Protein AF-A0A3L7TIG2-F1 (afdb_monomer_lite)

Radius of gyration: 18.58 Å; chains: 1; bounding box: 36×24×50 Å

Sequence (73 aa):
MRLQASTRRILTKLQHLRLTTLNEDTNRGGRIWINRATCSRVAFIEAGKSFTIAMTPQIMKDVESVSEYLKVA

Structure (mmCIF, N/CA/C/O backbone):
data_AF-A0A3L7TIG2-F1
#
_entry.id   AF-A0A3L7TIG2-F1
#
loop_
_atom_site.group_PDB
_atom_site.id
_atom_site.type_symbol
_atom_site.label_atom_id
_atom_site.label_alt_id
_atom_site.label_comp_id
_atom_site.label_asym_id
_atom_site.label_entity_id
_atom_site.label_seq_id
_atom_site.pdbx_PDB_ins_code
_atom_site.Cartn_x
_atom_site.Cartn_y
_atom_site.Cartn_z
_atom_site.occupancy
_atom_site.B_iso_or_equiv
_atom_site.auth_seq_id
_atom_site.auth_comp_id
_atom_site.auth_asym_id
_atom_site.auth_atom_id
_atom_site.pdbx_PDB_model_num
ATOM 1 N N . MET A 1 1 ? -4.871 2.843 5.277 1.00 57.66 1 MET A N 1
ATOM 2 C CA . MET A 1 1 ? -3.856 1.753 5.262 1.00 57.66 1 MET A CA 1
ATOM 3 C C . MET A 1 1 ? -2.450 2.139 5.742 1.00 57.66 1 MET A C 1
ATOM 5 O O . MET A 1 1 ? -1.625 1.246 5.881 1.00 57.66 1 MET A O 1
ATOM 9 N N . ARG A 1 2 ? -2.144 3.417 6.041 1.00 60.06 2 ARG A N 1
ATOM 10 C CA . ARG A 1 2 ? -0.810 3.826 6.545 1.00 60.06 2 ARG A CA 1
ATOM 11 C C . ARG A 1 2 ? -0.378 3.100 7.829 1.00 60.06 2 ARG A C 1
ATOM 13 O O . ARG A 1 2 ? 0.814 2.911 8.037 1.00 60.06 2 ARG A O 1
ATOM 20 N N . LEU A 1 3 ? -1.351 2.683 8.639 1.00 69.06 3 LEU A N 1
ATOM 21 C CA . LEU A 1 3 ? -1.141 2.001 9.916 1.00 69.06 3 LEU A CA 1
ATOM 22 C C . LEU A 1 3 ? -0.841 0.498 9.779 1.00 69.06 3 LEU A C 1
ATOM 24 O O . LEU A 1 3 ? -0.354 -0.110 10.724 1.00 69.06 3 LEU A O 1
ATOM 28 N N . GLN A 1 4 ? -1.079 -0.114 8.612 1.00 77.88 4 GLN A N 1
ATOM 29 C CA . GLN A 1 4 ? -0.780 -1.529 8.399 1.00 77.88 4 GLN A CA 1
ATOM 30 C C . GLN A 1 4 ? 0.627 -1.684 7.806 1.00 77.88 4 GLN A C 1
ATOM 32 O O . GLN A 1 4 ? 0.858 -1.420 6.621 1.00 77.88 4 GLN A O 1
ATOM 37 N N . ALA A 1 5 ? 1.576 -2.127 8.633 1.00 81.56 5 ALA A N 1
ATOM 38 C CA . ALA A 1 5 ? 2.990 -2.207 8.263 1.00 81.56 5 ALA A CA 1
ATOM 39 C C . ALA A 1 5 ? 3.255 -3.109 7.042 1.00 81.56 5 ALA A C 1
ATOM 41 O O . ALA A 1 5 ? 4.056 -2.746 6.180 1.00 81.56 5 ALA A O 1
ATOM 42 N N . SER A 1 6 ? 2.566 -4.251 6.932 1.00 82.88 6 SER A N 1
ATOM 43 C CA . SER A 1 6 ? 2.705 -5.176 5.797 1.00 82.88 6 SER A CA 1
ATOM 44 C C . SER A 1 6 ? 2.311 -4.519 4.471 1.00 82.88 6 SER A C 1
ATOM 46 O O . SER A 1 6 ? 3.095 -4.515 3.523 1.00 82.88 6 SER A O 1
ATOM 48 N N . THR A 1 7 ? 1.150 -3.868 4.428 1.00 83.94 7 THR A N 1
ATOM 49 C CA . THR A 1 7 ? 0.663 -3.156 3.240 1.00 83.94 7 THR A CA 1
ATOM 50 C C . THR A 1 7 ? 1.554 -1.979 2.869 1.00 83.94 7 THR A C 1
ATOM 52 O O . THR A 1 7 ? 1.846 -1.779 1.691 1.00 83.94 7 THR A O 1
ATOM 55 N N . ARG A 1 8 ? 2.072 -1.234 3.854 1.00 86.38 8 ARG A N 1
ATOM 56 C CA . ARG A 1 8 ? 3.032 -0.151 3.598 1.00 86.38 8 ARG A CA 1
ATOM 57 C C . ARG A 1 8 ? 4.301 -0.668 2.916 1.00 86.38 8 ARG A C 1
ATOM 59 O O . ARG A 1 8 ? 4.728 -0.074 1.931 1.00 86.38 8 ARG A O 1
ATOM 66 N N . ARG A 1 9 ? 4.870 -1.782 3.392 1.00 89.50 9 ARG A N 1
ATOM 67 C CA . ARG A 1 9 ? 6.057 -2.407 2.776 1.00 89.50 9 ARG A CA 1
ATOM 68 C C . ARG A 1 9 ? 5.796 -2.793 1.320 1.00 89.50 9 ARG A C 1
ATOM 70 O O . ARG A 1 9 ? 6.628 -2.515 0.460 1.00 89.50 9 ARG A O 1
ATOM 77 N N . ILE A 1 10 ? 4.633 -3.385 1.037 1.00 89.94 10 ILE A N 1
ATOM 78 C CA . ILE A 1 10 ? 4.253 -3.776 -0.328 1.00 89.94 10 ILE A CA 1
ATOM 79 C C . ILE A 1 10 ? 4.121 -2.543 -1.230 1.00 89.94 10 ILE A C 1
ATOM 81 O O . ILE A 1 10 ? 4.664 -2.537 -2.332 1.00 89.94 10 ILE A O 1
ATOM 85 N N . LEU A 1 11 ? 3.465 -1.479 -0.758 1.00 89.88 11 LEU A N 1
ATOM 86 C CA . LEU A 1 11 ? 3.324 -0.233 -1.516 1.00 89.88 11 LEU A CA 1
ATOM 87 C C . LEU A 1 11 ? 4.683 0.403 -1.842 1.00 89.88 11 LEU A C 1
ATOM 89 O O . LEU A 1 11 ? 4.901 0.804 -2.983 1.00 89.88 11 LEU A O 1
ATOM 93 N N . THR A 1 12 ? 5.618 0.439 -0.887 1.00 91.31 12 THR A N 1
ATOM 94 C CA . THR A 1 12 ? 6.985 0.936 -1.124 1.00 91.31 12 THR A CA 1
ATOM 95 C C . THR A 1 12 ? 7.721 0.091 -2.165 1.00 91.31 12 THR A C 1
ATOM 97 O O . THR A 1 12 ? 8.341 0.639 -3.076 1.00 91.31 12 THR A O 1
ATOM 100 N N . LYS A 1 13 ? 7.608 -1.242 -2.088 1.00 92.94 13 LYS A N 1
ATOM 101 C CA . LYS A 1 13 ? 8.204 -2.146 -3.082 1.00 92.94 13 LYS A CA 1
ATOM 102 C C . LYS A 1 13 ? 7.624 -1.913 -4.481 1.00 92.94 13 LYS A C 1
ATOM 104 O O . LYS A 1 13 ? 8.375 -1.829 -5.447 1.00 92.94 13 LYS A O 1
ATOM 109 N N . LEU A 1 14 ? 6.303 -1.771 -4.594 1.00 91.81 14 LEU A N 1
ATOM 110 C CA . LEU A 1 14 ? 5.630 -1.507 -5.869 1.00 91.81 14 LEU A CA 1
ATOM 111 C C . LEU A 1 14 ? 6.018 -0.154 -6.464 1.00 91.81 14 LEU A C 1
ATOM 113 O O . LEU A 1 14 ? 6.198 -0.056 -7.674 1.00 91.81 14 LEU A O 1
ATOM 117 N N . GLN A 1 15 ? 6.175 0.878 -5.634 1.00 91.12 15 GLN A N 1
ATOM 118 C CA . GLN A 1 15 ? 6.664 2.175 -6.095 1.00 91.12 15 GLN A CA 1
ATOM 119 C C . GLN A 1 15 ? 8.060 2.049 -6.712 1.00 91.12 15 GLN A C 1
ATOM 121 O O . GLN A 1 15 ? 8.292 2.589 -7.790 1.00 91.12 15 GLN A O 1
ATOM 126 N N . HIS A 1 16 ? 8.961 1.307 -6.065 1.00 93.88 16 HIS A N 1
ATOM 127 C CA . HIS A 1 16 ? 10.297 1.067 -6.599 1.00 93.88 16 HIS A CA 1
ATOM 128 C C . HIS A 1 16 ? 10.249 0.308 -7.935 1.00 93.88 16 HIS A C 1
ATOM 130 O O . HIS A 1 16 ? 10.828 0.769 -8.912 1.00 93.88 16 HIS A O 1
ATOM 136 N N . LEU A 1 17 ? 9.474 -0.781 -8.015 1.00 92.56 17 LEU A N 1
ATOM 137 C CA . LEU A 1 17 ? 9.316 -1.570 -9.246 1.00 92.56 17 LEU A CA 1
ATOM 138 C C . LEU A 1 17 ? 8.741 -0.764 -10.416 1.00 92.56 17 LEU A C 1
ATOM 140 O O . LEU A 1 17 ? 9.120 -0.989 -11.562 1.00 92.56 17 LEU A O 1
ATOM 144 N N . ARG A 1 18 ? 7.844 0.192 -10.150 1.00 90.69 18 ARG A N 1
ATOM 145 C CA . ARG A 1 18 ? 7.327 1.095 -11.189 1.00 90.69 18 ARG A CA 1
ATOM 146 C C . ARG A 1 18 ? 8.416 1.941 -11.819 1.00 90.69 18 ARG A C 1
ATOM 148 O O . ARG A 1 18 ? 8.395 2.126 -13.024 1.00 90.69 18 ARG A O 1
ATOM 155 N N . LEU A 1 19 ? 9.338 2.451 -11.013 1.00 88.12 19 LEU A N 1
ATOM 156 C CA . LEU A 1 19 ? 10.410 3.310 -11.503 1.00 88.12 19 LEU A CA 1
ATOM 157 C C . LEU A 1 19 ? 11.491 2.523 -12.243 1.00 88.12 19 LEU A C 1
ATOM 159 O O . LEU A 1 19 ? 12.099 3.068 -13.152 1.00 88.12 19 LEU A O 1
ATOM 163 N N . THR A 1 20 ? 11.739 1.273 -11.848 1.00 90.06 20 THR A N 1
ATOM 164 C CA . THR A 1 20 ? 12.860 0.496 -12.389 1.00 90.06 20 THR A CA 1
ATOM 165 C C . THR A 1 20 ? 12.483 -0.440 -13.527 1.00 90.06 20 THR A C 1
ATOM 167 O O . THR A 1 20 ? 13.336 -0.724 -14.358 1.00 90.06 20 THR A O 1
ATOM 170 N N . THR A 1 21 ? 11.262 -0.988 -13.533 1.00 90.44 21 THR A N 1
ATOM 171 C CA . THR A 1 21 ? 10.940 -2.145 -14.392 1.00 90.44 21 THR A CA 1
ATOM 172 C C . THR A 1 21 ? 9.559 -2.090 -15.043 1.00 90.44 21 THR A C 1
ATOM 174 O O . THR A 1 21 ? 9.404 -2.582 -16.151 1.00 90.44 21 THR A O 1
ATOM 177 N N . LEU A 1 22 ? 8.532 -1.567 -14.358 1.00 90.25 22 LEU A N 1
ATOM 178 C CA . LEU A 1 22 ? 7.147 -1.690 -14.843 1.00 90.25 22 LEU A CA 1
ATOM 179 C C . LEU A 1 22 ? 6.689 -0.520 -15.715 1.00 90.25 22 LEU A C 1
ATOM 181 O O . LEU A 1 22 ? 5.796 -0.704 -16.534 1.00 90.25 22 LEU A O 1
ATOM 185 N N . ASN A 1 23 ? 7.218 0.685 -15.501 1.00 92.69 23 ASN A N 1
ATOM 186 C CA . ASN A 1 23 ? 6.932 1.783 -16.415 1.00 92.69 23 ASN A CA 1
ATOM 187 C C . ASN A 1 23 ? 7.797 1.630 -17.665 1.00 92.69 23 ASN A C 1
ATOM 189 O O . ASN A 1 23 ? 8.983 1.326 -17.565 1.00 92.69 23 ASN A O 1
ATOM 193 N N . GLU A 1 24 ? 7.196 1.879 -18.820 1.00 90.94 24 GLU A N 1
ATOM 194 C CA . GLU A 1 24 ? 7.865 1.744 -20.106 1.00 90.94 24 GLU A CA 1
ATOM 195 C C . GLU A 1 24 ? 8.185 3.124 -20.671 1.00 90.94 24 GLU A C 1
ATOM 197 O O . GLU A 1 24 ? 7.302 3.974 -20.819 1.00 90.94 24 GLU A O 1
ATOM 202 N N . ASP A 1 25 ? 9.446 3.335 -21.025 1.00 89.88 25 ASP A N 1
ATOM 203 C CA . ASP A 1 25 ? 9.876 4.534 -21.729 1.00 89.88 25 ASP A CA 1
ATOM 204 C C . ASP A 1 25 ? 9.586 4.375 -23.225 1.00 89.88 25 ASP A C 1
ATOM 206 O O . ASP A 1 25 ? 10.106 3.491 -23.903 1.00 89.88 25 ASP A O 1
ATOM 210 N N . THR A 1 26 ? 8.739 5.249 -23.759 1.00 90.69 26 THR A N 1
ATOM 211 C CA . THR A 1 26 ? 8.291 5.235 -25.156 1.00 90.69 26 THR A CA 1
ATOM 212 C C . THR A 1 26 ? 8.728 6.512 -25.863 1.00 90.69 26 THR A C 1
ATOM 214 O O . THR A 1 26 ? 8.654 7.602 -25.302 1.00 90.69 26 THR A O 1
ATOM 217 N N . ASN A 1 27 ? 9.194 6.416 -27.110 1.00 92.06 27 ASN A N 1
ATOM 218 C CA . ASN A 1 27 ? 9.556 7.599 -27.891 1.00 92.06 27 ASN A CA 1
ATOM 219 C C . ASN A 1 27 ? 8.341 8.107 -28.677 1.00 92.06 27 ASN A C 1
ATOM 221 O O . ASN A 1 27 ? 7.743 7.366 -29.456 1.00 92.06 27 ASN A O 1
ATOM 225 N N . ARG A 1 28 ? 8.000 9.387 -28.514 1.00 87.88 28 ARG A N 1
ATOM 226 C CA . ARG A 1 28 ? 6.984 10.068 -29.321 1.00 87.88 28 ARG A CA 1
ATOM 227 C C . ARG A 1 28 ? 7.529 11.401 -29.813 1.00 87.88 28 ARG A C 1
ATOM 229 O O . ARG A 1 28 ? 7.650 12.356 -29.046 1.00 87.88 28 ARG A O 1
ATOM 236 N N . GLY A 1 29 ? 7.837 11.458 -31.109 1.00 88.62 29 GLY A N 1
ATOM 237 C CA . GLY A 1 29 ? 8.338 12.669 -31.766 1.00 88.62 29 GLY A CA 1
ATOM 238 C C . GLY A 1 29 ? 9.720 13.111 -31.274 1.00 88.62 29 GLY A C 1
ATOM 239 O O . GLY A 1 29 ? 9.947 14.305 -31.109 1.00 88.62 29 GLY A O 1
ATOM 240 N N . GLY A 1 30 ? 10.617 12.165 -30.975 1.00 92.50 30 GLY A N 1
ATOM 241 C CA . GLY A 1 30 ? 11.977 12.453 -30.501 1.00 92.50 30 GLY A CA 1
ATOM 242 C C . GLY A 1 30 ? 12.075 12.779 -29.007 1.00 92.50 30 GLY A C 1
ATOM 243 O O . GLY A 1 30 ? 13.151 13.135 -28.535 1.00 92.50 30 GLY A O 1
ATOM 244 N N . ARG A 1 31 ? 10.975 12.662 -28.252 1.00 90.19 31 ARG A N 1
ATOM 245 C CA . ARG A 1 31 ? 10.943 12.822 -26.791 1.00 90.19 31 ARG A CA 1
ATOM 246 C C . ARG A 1 31 ? 10.568 11.506 -26.121 1.00 90.19 31 ARG A C 1
ATOM 248 O O . ARG A 1 31 ? 9.696 10.796 -26.620 1.00 90.19 31 ARG A O 1
ATOM 255 N N . ILE A 1 32 ? 11.197 11.217 -24.982 1.00 91.94 32 ILE A N 1
ATOM 256 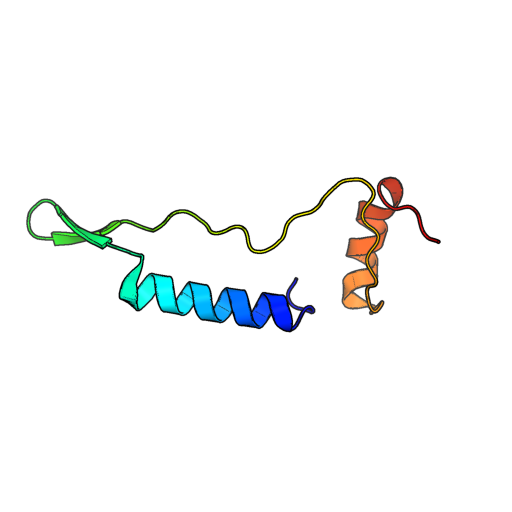C CA . ILE A 1 32 ? 10.860 10.062 -24.143 1.00 91.94 32 ILE A CA 1
ATOM 257 C C . ILE A 1 32 ? 9.636 10.407 -23.290 1.00 91.94 32 ILE A C 1
ATOM 259 O O . ILE A 1 32 ? 9.604 11.430 -22.606 1.00 91.94 32 ILE A O 1
ATOM 263 N N . TRP A 1 33 ? 8.636 9.538 -23.338 1.00 92.31 33 TRP A N 1
ATOM 264 C CA . TRP A 1 33 ? 7.409 9.590 -22.562 1.00 92.31 33 TRP A CA 1
ATOM 265 C C . TRP A 1 33 ? 7.265 8.314 -21.748 1.00 92.31 33 TRP A C 1
ATOM 267 O O . TRP A 1 33 ? 7.436 7.216 -22.269 1.00 92.31 33 TRP A O 1
ATOM 277 N N . ILE A 1 34 ? 6.876 8.461 -20.486 1.00 91.38 34 ILE A N 1
ATOM 278 C CA . ILE A 1 34 ? 6.670 7.325 -19.590 1.00 91.38 34 ILE A CA 1
ATOM 279 C C . ILE A 1 34 ? 5.241 6.808 -19.760 1.00 91.38 34 ILE A C 1
ATOM 281 O O . ILE A 1 34 ? 4.279 7.481 -19.371 1.00 91.38 34 ILE A O 1
ATOM 285 N N . ASN A 1 35 ? 5.101 5.597 -20.285 1.00 91.50 35 ASN A N 1
ATOM 286 C CA . ASN A 1 35 ? 3.870 4.832 -20.211 1.00 91.50 35 ASN A CA 1
ATOM 287 C C . ASN A 1 35 ? 3.785 4.154 -18.835 1.00 91.50 35 ASN A C 1
ATOM 289 O O . ASN A 1 35 ? 4.675 3.405 -18.429 1.00 91.50 35 ASN A O 1
ATOM 293 N N . ARG A 1 36 ? 2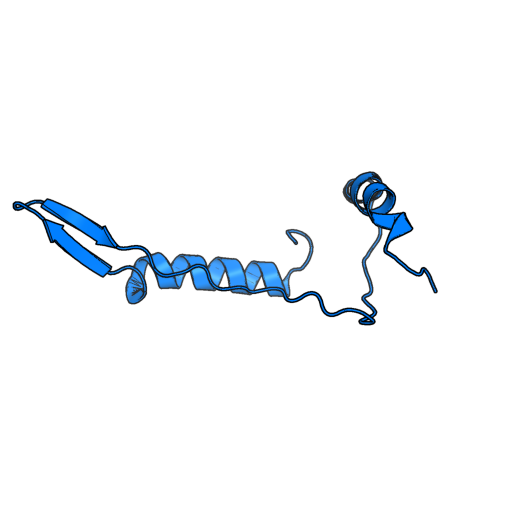.736 4.464 -18.068 1.00 90.81 36 ARG A N 1
ATOM 294 C CA . ARG A 1 36 ? 2.623 4.014 -16.674 1.00 90.81 36 ARG A CA 1
ATOM 295 C C . ARG A 1 36 ? 1.946 2.656 -16.591 1.00 90.81 36 ARG A C 1
ATOM 297 O O . ARG A 1 36 ? 0.858 2.474 -17.131 1.00 90.81 36 ARG A O 1
ATOM 304 N N . ALA A 1 37 ? 2.528 1.755 -15.805 1.00 90.75 37 ALA A N 1
ATOM 305 C CA . ALA A 1 37 ? 1.899 0.480 -15.492 1.00 90.75 37 ALA A CA 1
ATOM 306 C C . ALA A 1 37 ? 0.550 0.662 -14.779 1.00 90.75 37 ALA A C 1
ATOM 308 O O . ALA A 1 37 ? 0.363 1.571 -13.959 1.00 90.75 37 ALA A O 1
ATOM 309 N N . THR A 1 38 ? -0.376 -0.262 -15.035 1.00 89.19 38 THR A N 1
ATOM 310 C CA . THR A 1 38 ? -1.686 -0.304 -14.378 1.00 89.19 38 THR A CA 1
ATOM 311 C C . THR A 1 38 ? -1.566 -0.379 -12.856 1.00 89.19 38 THR A C 1
ATOM 313 O O . THR A 1 38 ? -0.647 -0.990 -12.301 1.00 89.19 38 THR A O 1
ATOM 316 N N . CYS A 1 39 ? -2.527 0.221 -12.151 1.00 84.81 39 CYS A N 1
ATOM 317 C CA . CYS A 1 39 ? -2.506 0.229 -10.694 1.00 84.81 39 CYS A CA 1
ATOM 318 C C . CYS A 1 39 ? -2.710 -1.168 -10.089 1.00 84.81 39 CYS A C 1
ATOM 320 O O . CYS A 1 39 ? -3.766 -1.774 -10.237 1.00 84.81 39 CYS A O 1
ATOM 322 N N . SER A 1 40 ? -1.716 -1.642 -9.334 1.00 86.44 40 SER A N 1
ATOM 323 C CA . SER A 1 40 ? -1.801 -2.884 -8.566 1.00 86.44 40 SER A CA 1
ATOM 324 C C . SER A 1 40 ? -2.689 -2.694 -7.335 1.00 86.44 40 SER A C 1
ATOM 326 O O . SER A 1 40 ? -2.460 -1.794 -6.522 1.00 86.44 40 SER A O 1
ATOM 328 N N . ARG A 1 41 ? -3.692 -3.559 -7.174 1.00 83.88 41 ARG A N 1
ATOM 329 C CA . ARG A 1 41 ? -4.573 -3.578 -6.000 1.00 83.88 41 ARG A CA 1
ATOM 330 C C . ARG A 1 41 ? -3.915 -4.413 -4.903 1.00 83.88 41 ARG A C 1
ATOM 332 O O . ARG A 1 41 ? -3.793 -5.621 -5.038 1.00 83.88 41 ARG A O 1
ATOM 339 N N . VAL A 1 42 ? -3.449 -3.755 -3.843 1.00 82.81 42 VAL A N 1
ATOM 340 C CA . VAL A 1 42 ? -2.734 -4.410 -2.724 1.00 82.81 42 VAL A CA 1
ATOM 341 C C . VAL A 1 42 ? -3.688 -4.876 -1.624 1.00 82.81 42 VAL A C 1
ATOM 343 O O . VAL A 1 42 ? -3.357 -5.750 -0.832 1.00 82.81 42 VAL A O 1
ATOM 346 N N . ALA A 1 43 ? -4.881 -4.292 -1.581 1.00 77.00 43 ALA A N 1
ATOM 347 C CA . ALA A 1 43 ? -5.896 -4.596 -0.597 1.00 77.00 43 ALA A CA 1
ATOM 348 C C . ALA A 1 43 ? -7.196 -4.977 -1.286 1.00 77.00 43 ALA A C 1
ATOM 350 O O . ALA A 1 43 ? -7.646 -4.295 -2.213 1.00 77.00 43 ALA A O 1
ATOM 351 N N . PHE A 1 44 ? -7.790 -6.054 -0.791 1.00 75.56 44 PHE A N 1
ATOM 352 C CA . PHE A 1 44 ? -9.081 -6.549 -1.224 1.00 75.56 44 PHE A CA 1
ATOM 353 C C . PHE A 1 44 ? -9.997 -6.578 -0.012 1.00 75.56 44 PHE A C 1
ATOM 355 O O . PHE A 1 44 ? -9.600 -7.016 1.066 1.00 75.56 44 PHE A O 1
ATOM 362 N N . ILE A 1 45 ? -11.200 -6.053 -0.203 1.00 74.44 45 ILE A N 1
ATOM 363 C CA . ILE A 1 45 ? -12.269 -6.104 0.782 1.00 74.44 45 ILE A CA 1
ATOM 364 C C . ILE A 1 45 ? -13.264 -7.109 0.225 1.00 74.44 45 ILE A C 1
ATOM 366 O O . ILE A 1 45 ? -13.711 -6.967 -0.912 1.00 74.44 45 ILE A O 1
ATOM 370 N N . GLU A 1 46 ? -13.556 -8.136 1.007 1.00 81.25 46 GLU A N 1
ATOM 371 C CA . GLU A 1 46 ? -14.513 -9.178 0.662 1.00 81.25 46 GLU A CA 1
ATOM 372 C C . GLU A 1 46 ? -15.634 -9.148 1.702 1.00 81.25 46 GLU A C 1
ATOM 374 O O . GLU A 1 46 ? -15.375 -9.027 2.904 1.00 81.25 46 GLU A O 1
ATOM 379 N N . ALA A 1 47 ? -16.884 -9.198 1.237 1.00 81.94 47 ALA A N 1
ATOM 380 C CA . ALA A 1 47 ? -18.042 -9.143 2.118 1.00 81.94 47 ALA A CA 1
ATOM 381 C C . ALA A 1 47 ? -18.033 -10.338 3.086 1.00 81.94 47 ALA A C 1
ATOM 383 O O . ALA A 1 47 ? -17.772 -11.470 2.690 1.00 81.94 47 ALA A O 1
ATOM 384 N N . GLY A 1 48 ? -18.304 -10.079 4.367 1.00 83.75 48 GLY A N 1
ATOM 385 C CA . GLY A 1 48 ? -18.301 -11.109 5.411 1.00 83.75 48 GLY A CA 1
ATOM 386 C C . GLY A 1 48 ? -16.929 -11.430 6.016 1.00 83.75 48 GLY A C 1
ATOM 387 O O . GLY A 1 48 ? -16.869 -12.204 6.969 1.00 83.75 48 GLY A O 1
ATOM 388 N N . LYS A 1 49 ? -15.827 -10.830 5.541 1.00 84.50 49 LYS A N 1
ATOM 389 C CA . LYS A 1 49 ? -14.524 -10.946 6.216 1.00 84.50 49 LYS A CA 1
ATOM 390 C C . LYS A 1 49 ? -14.488 -10.108 7.494 1.00 84.50 49 LYS A C 1
ATOM 392 O O . LYS A 1 49 ? -14.761 -8.911 7.469 1.00 84.50 49 LYS A O 1
ATOM 397 N N . SER A 1 50 ? -14.044 -10.724 8.585 1.00 84.94 50 SER A N 1
ATOM 398 C CA . SER A 1 50 ? -13.684 -10.023 9.819 1.00 84.94 50 SER A CA 1
ATOM 399 C C . SER A 1 50 ? -12.229 -9.554 9.768 1.00 84.94 50 SER A C 1
ATOM 401 O O . SER A 1 50 ? -11.364 -10.220 9.196 1.00 84.94 50 SER A O 1
ATOM 403 N N . PHE A 1 51 ? -11.943 -8.417 10.395 1.00 81.81 51 PHE A N 1
ATOM 404 C CA . PHE A 1 51 ? -10.586 -7.919 10.585 1.00 81.81 51 PHE A CA 1
ATOM 405 C C . PHE A 1 51 ? -10.448 -7.297 11.972 1.00 81.81 51 PHE A C 1
ATOM 407 O O . PHE A 1 51 ? -11.419 -6.810 12.545 1.00 81.81 51 PHE A O 1
ATOM 414 N N . THR A 1 52 ? -9.227 -7.289 12.499 1.00 83.81 52 THR A N 1
ATOM 415 C CA . THR A 1 52 ? -8.902 -6.610 13.755 1.00 83.81 52 THR A CA 1
ATOM 416 C C . THR A 1 52 ? -8.167 -5.318 13.438 1.00 83.81 52 THR A C 1
ATOM 418 O O . THR A 1 52 ? -7.202 -5.317 12.670 1.00 83.81 52 THR A O 1
ATOM 421 N N . ILE A 1 53 ? -8.606 -4.214 14.036 1.00 80.81 53 ILE A N 1
ATOM 422 C CA . ILE A 1 53 ? -7.933 -2.922 13.927 1.00 80.81 53 ILE A CA 1
ATOM 423 C C . ILE A 1 53 ? -7.657 -2.365 15.322 1.00 80.81 53 ILE A C 1
ATOM 425 O O . ILE A 1 53 ? -8.509 -2.418 16.203 1.00 80.81 53 ILE A O 1
ATOM 429 N N . ALA A 1 54 ? -6.445 -1.851 15.529 1.00 84.12 54 ALA A N 1
ATOM 430 C CA . ALA A 1 54 ? -6.102 -1.156 16.762 1.00 84.12 54 ALA A CA 1
ATOM 431 C C . ALA A 1 54 ? -6.738 0.236 16.741 1.00 84.12 54 ALA A C 1
ATOM 433 O O . ALA A 1 54 ? -6.423 1.041 15.861 1.00 84.12 54 ALA A O 1
ATOM 434 N N . MET A 1 55 ? -7.627 0.507 17.697 1.00 84.06 55 MET A N 1
ATOM 435 C CA . MET A 1 55 ? -8.378 1.753 17.721 1.00 84.06 55 MET A CA 1
ATOM 436 C C . MET A 1 55 ? -7.538 2.898 18.280 1.00 84.06 55 MET A C 1
ATOM 438 O O . MET A 1 55 ? -7.062 2.840 19.411 1.00 84.06 55 MET A O 1
ATOM 442 N N . THR A 1 56 ? -7.341 3.942 17.476 1.00 87.25 56 THR A N 1
ATOM 443 C CA . THR A 1 56 ? -6.631 5.163 17.879 1.00 87.25 56 THR A CA 1
ATOM 444 C C . THR A 1 56 ? -7.530 6.382 17.673 1.00 87.25 56 THR A C 1
ATOM 446 O O . THR A 1 56 ? -8.381 6.361 16.779 1.00 87.25 56 THR A O 1
ATOM 449 N N . PRO A 1 57 ? -7.345 7.480 18.431 1.00 89.25 57 PRO A N 1
ATOM 450 C CA . PRO A 1 57 ? -8.175 8.681 18.278 1.00 89.25 57 PRO A CA 1
ATOM 451 C C . PRO A 1 57 ? -8.183 9.244 16.849 1.00 89.25 57 PRO A C 1
ATOM 453 O O . PRO A 1 57 ? -9.1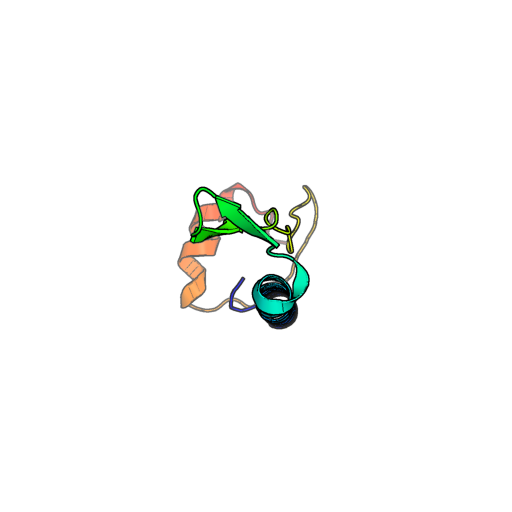60 9.841 16.413 1.00 89.25 57 PRO A O 1
ATOM 456 N N . GLN A 1 58 ? -7.102 9.017 16.100 1.00 86.94 58 GLN A N 1
ATOM 457 C CA . GLN A 1 58 ? -6.942 9.479 14.721 1.00 86.94 58 GLN A CA 1
ATOM 458 C C . GLN A 1 58 ? -7.878 8.763 13.743 1.00 86.94 58 GLN A C 1
ATOM 460 O O . GLN A 1 58 ? -8.310 9.380 12.777 1.00 86.94 58 GLN A O 1
ATOM 465 N N . ILE A 1 59 ? -8.182 7.483 13.984 1.00 86.12 59 ILE A N 1
ATOM 466 C CA . ILE A 1 59 ? -9.038 6.680 13.099 1.00 86.12 59 ILE A CA 1
ATOM 467 C C . ILE A 1 59 ? -10.482 6.593 13.585 1.00 86.12 59 ILE A C 1
ATOM 469 O O . ILE A 1 59 ? -11.315 6.011 12.903 1.00 86.12 59 ILE A O 1
ATOM 473 N N . MET A 1 60 ? -10.787 7.153 14.758 1.00 89.06 60 MET A N 1
ATOM 474 C CA . MET A 1 60 ? -12.107 7.044 15.378 1.00 89.06 60 MET A CA 1
ATOM 475 C C . MET A 1 60 ? -13.210 7.568 14.453 1.00 89.06 60 MET A C 1
ATOM 477 O O . MET A 1 60 ? -14.137 6.829 14.140 1.00 89.06 60 MET A O 1
ATOM 481 N N . LYS A 1 61 ? -13.038 8.783 13.918 1.00 89.31 61 LYS A N 1
ATOM 482 C CA . LYS A 1 61 ? -13.985 9.389 12.968 1.00 89.31 61 LYS A CA 1
ATOM 483 C C . LYS A 1 61 ? -14.125 8.584 11.677 1.00 89.31 61 LYS A C 1
ATOM 485 O O . LYS A 1 61 ? -15.223 8.464 11.142 1.00 89.31 61 LYS A O 1
ATOM 490 N N . ASP A 1 62 ? -13.018 8.022 11.189 1.00 87.31 62 ASP A N 1
ATOM 491 C CA . ASP A 1 62 ? -13.034 7.195 9.983 1.00 87.31 62 ASP A CA 1
ATOM 492 C C . ASP A 1 62 ? -13.880 5.938 10.211 1.00 87.31 62 ASP A C 1
ATOM 494 O O . ASP A 1 62 ? -14.715 5.609 9.373 1.00 87.31 62 ASP A O 1
ATOM 498 N N . VAL A 1 63 ? -13.715 5.257 11.351 1.00 88.56 63 VAL A N 1
ATOM 499 C CA . VAL A 1 63 ? -14.500 4.054 11.670 1.00 88.56 63 VAL A CA 1
ATOM 500 C C . VAL A 1 63 ? -15.962 4.390 11.961 1.00 88.56 63 VAL A C 1
ATOM 502 O O . VAL A 1 63 ? -16.841 3.672 11.492 1.00 88.56 63 VAL A O 1
ATOM 505 N N . GLU A 1 64 ? -16.243 5.487 12.668 1.00 89.94 64 GLU A N 1
ATOM 506 C CA . GLU A 1 64 ? -17.614 5.966 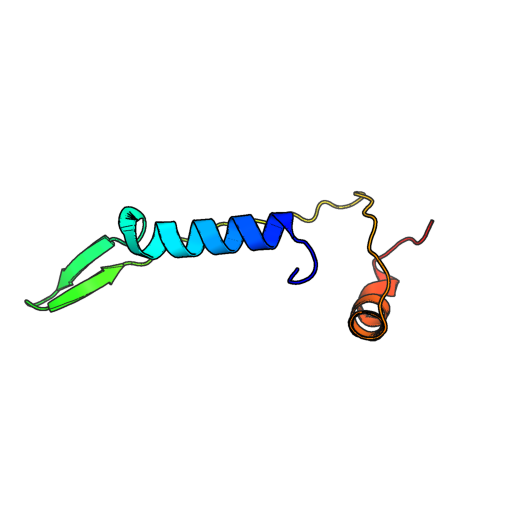12.891 1.00 89.94 64 GLU A CA 1
ATOM 507 C C . GLU A 1 64 ? -18.351 6.195 11.567 1.00 89.94 64 GLU A C 1
ATOM 509 O O . GLU A 1 64 ? -19.491 5.755 11.419 1.00 89.94 64 GLU A O 1
ATOM 514 N N . SER A 1 65 ? -17.683 6.794 10.574 1.00 90.75 65 SE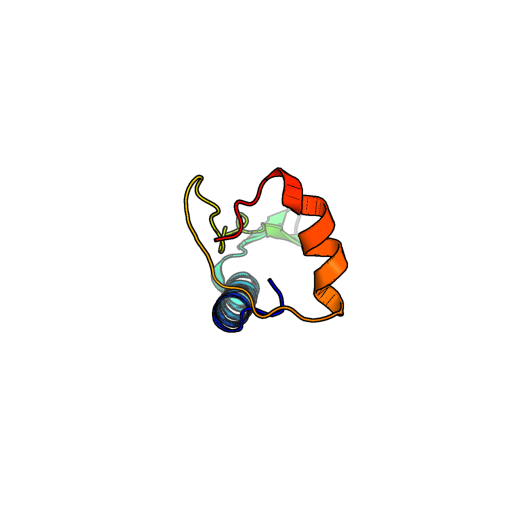R A N 1
ATOM 515 C CA . SER A 1 65 ? -18.282 7.087 9.265 1.00 90.75 65 SER A CA 1
ATOM 516 C C . SER A 1 65 ? -18.726 5.846 8.481 1.00 90.75 65 SER A C 1
ATOM 518 O O . SER A 1 65 ? -19.625 5.934 7.650 1.00 90.75 65 SER A O 1
ATOM 520 N N . VAL A 1 66 ? -18.116 4.688 8.749 1.00 87.31 66 VAL A N 1
ATOM 521 C CA . VAL A 1 66 ? -18.420 3.414 8.075 1.00 87.31 66 VAL A CA 1
ATOM 522 C C . VAL A 1 66 ? -19.110 2.405 8.993 1.00 87.31 66 VAL A C 1
ATOM 524 O O . VAL A 1 66 ? -19.308 1.257 8.599 1.00 87.31 66 VAL A O 1
ATOM 527 N N . SER A 1 67 ? -19.478 2.818 10.207 1.00 89.06 67 SER A N 1
ATOM 528 C CA . SER A 1 67 ? -20.038 1.946 11.245 1.00 89.06 67 SER A CA 1
ATOM 529 C C . SER A 1 67 ? -21.321 1.232 10.814 1.00 89.06 67 SER A C 1
ATOM 531 O O . SER A 1 67 ? -21.499 0.068 11.156 1.00 89.06 67 SER A O 1
ATOM 533 N N . GLU A 1 6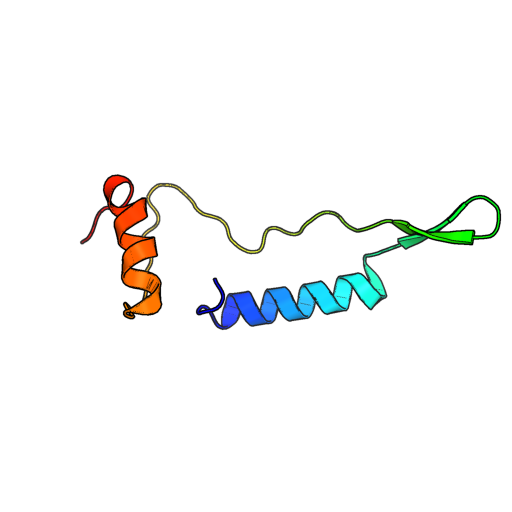8 ? -22.156 1.867 9.985 1.00 91.25 68 GLU A N 1
ATOM 534 C CA . GLU A 1 68 ? -23.375 1.275 9.409 1.00 91.25 68 GLU A CA 1
ATOM 535 C C . GLU A 1 68 ? -23.100 -0.018 8.617 1.00 91.25 68 GLU A C 1
ATOM 537 O O . GLU A 1 68 ? -23.921 -0.934 8.587 1.00 91.25 68 GLU A O 1
ATOM 542 N N . TYR A 1 69 ? -21.916 -0.125 8.011 1.00 87.12 69 TYR A N 1
ATOM 543 C CA . TYR A 1 69 ? -21.514 -1.268 7.190 1.00 87.12 69 TYR A CA 1
ATOM 544 C C . TYR A 1 69 ? -20.710 -2.318 7.968 1.00 87.12 69 TYR A C 1
ATOM 546 O O . TYR A 1 69 ? -20.310 -3.337 7.397 1.00 87.12 69 TYR A O 1
ATOM 554 N N . LEU A 1 70 ? -20.440 -2.085 9.254 1.00 85.44 70 LEU A N 1
ATOM 555 C CA . LEU A 1 70 ? -19.619 -2.951 10.091 1.00 85.44 70 LEU A CA 1
ATOM 556 C C . LEU A 1 70 ? -20.475 -3.642 11.152 1.00 85.44 70 LEU A C 1
ATOM 558 O O . LEU A 1 70 ? -21.262 -3.020 11.856 1.00 85.44 70 LEU A O 1
ATOM 562 N N . LYS A 1 71 ? -20.268 -4.950 11.319 1.00 85.94 71 LYS A N 1
ATOM 563 C CA . LYS A 1 71 ? -20.767 -5.680 12.488 1.00 85.94 71 LYS A CA 1
ATOM 564 C C . LYS A 1 71 ? -19.641 -5.765 13.508 1.00 85.94 71 LYS A C 1
ATOM 566 O O . LYS A 1 71 ? -18.627 -6.408 13.242 1.00 85.94 71 LYS A O 1
ATOM 571 N N . VAL A 1 72 ? -19.815 -5.094 14.641 1.00 81.31 72 VAL A N 1
ATOM 572 C CA . VAL A 1 72 ? -18.906 -5.215 15.785 1.00 81.31 72 VAL A CA 1
ATOM 573 C C . VAL A 1 72 ? -19.287 -6.486 16.543 1.00 81.31 72 VAL A C 1
ATOM 575 O O . VAL A 1 72 ? -20.461 -6.675 16.860 1.00 81.31 72 VAL A O 1
ATOM 578 N N . ALA A 1 73 ? -18.308 -7.364 16.754 1.00 69.31 73 ALA A N 1
ATOM 579 C CA . ALA A 1 73 ? -18.434 -8.577 17.558 1.00 69.31 73 ALA A CA 1
ATOM 580 C C . ALA A 1 73 ? -17.787 -8.367 18.928 1.00 69.31 73 ALA A C 1
ATOM 582 O O . ALA A 1 73 ? -16.780 -7.619 18.977 1.00 69.31 73 ALA A O 1
#

Secondary structure (DSSP, 8-state):
-TT-HHHHHHHHHHHHHIIIIISEEEEETTEEEEEPPPPP------TT--------HHHHHHHHHTGGG----

pLDDT: mean 86.06, std 6.92, range [57.66, 93.88]

Foldseek 3Di:
DVPDPVLVVVVVVVVVCQVPPQWDFDDDPNDTDTRGHDDDDSDDDDPPDDDDDDDDPVCPVVCVVCVVRDDDD